Protein AF-A0A3A4KAS9-F1 (afdb_monomer)

Secondary structure (DSSP, 8-state):
-HHHHHHHHHHHHHHHHHHHHHHHHHSPPHHHHHHHH-EETT-EEEEEEEE--TTSPPEEEEEEEESPPPS-SSTTEEBTTB--EEPPPPS---HHHHHHSTT--EEEEEEE-TTS-EEEEEEESSPPPPEEEETTTEEEE-S-HHHHHHHHTTS-EEEEEEEE-TT--

Organism: NCBI:txid2340916

Sequence (169 aa):
MLCMIVFLVLGGLVTYGIHWFQSWRHQPTEARRLAEAASVVGFVRTAIIDVSDGDNPPHATAFFIGPAPKPDALAVVSVPTIKLSPLEPPPYMSELEKKKYDDSDFAVAYGKRPDGCGAGVAFISNPKQWEYSLRGQHMIEVISPEQIESVRRGASVFMELAIGNCGWQ

pLDDT: mean 74.85, std 14.15, range [44.12, 92.44]

Mean predicted aligned error: 11.35 Å

Radius of gyration: 20.66 Å; Cα contacts (8 Å, |Δi|>4): 309; chains: 1; bounding box: 35×33×76 Å

Structure (mmCIF, N/CA/C/O backbone):
data_AF-A0A3A4KAS9-F1
#
_entry.id   AF-A0A3A4KAS9-F1
#
loop_
_atom_site.group_PDB
_atom_site.id
_atom_site.type_symbol
_atom_site.label_atom_id
_atom_site.label_alt_id
_atom_site.label_comp_id
_atom_site.label_asym_id
_atom_site.label_entity_id
_atom_site.label_seq_id
_atom_site.pdbx_PDB_ins_code
_atom_site.Cartn_x
_atom_site.Cartn_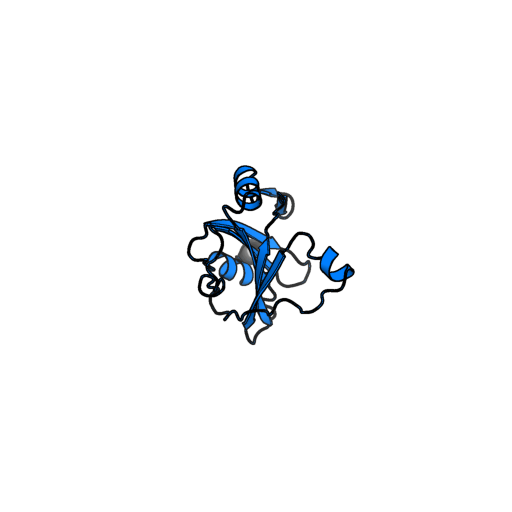y
_atom_site.Cartn_z
_atom_site.occupancy
_atom_site.B_iso_or_equiv
_atom_site.auth_seq_id
_atom_site.auth_comp_id
_atom_site.auth_asym_id
_atom_site.auth_atom_id
_atom_site.pdbx_PDB_model_num
ATOM 1 N N . MET A 1 1 ? 17.611 14.003 -54.561 1.00 61.50 1 MET A N 1
ATOM 2 C CA . MET A 1 1 ? 16.799 12.902 -53.986 1.00 61.50 1 MET A CA 1
ATOM 3 C C . MET A 1 1 ? 17.425 12.286 -52.739 1.00 61.50 1 MET A C 1
ATOM 5 O O . MET A 1 1 ? 16.720 12.186 -51.748 1.00 61.50 1 MET A O 1
ATOM 9 N N . LEU A 1 2 ? 18.722 11.946 -52.733 1.00 70.38 2 LEU A N 1
ATOM 10 C CA . LEU A 1 2 ? 19.375 11.295 -51.585 1.00 70.38 2 LEU A CA 1
ATOM 11 C C . LEU A 1 2 ? 19.272 12.091 -50.264 1.00 70.38 2 LEU A C 1
ATOM 13 O O . LEU A 1 2 ? 18.868 11.533 -49.252 1.00 70.38 2 LEU A O 1
ATOM 17 N N . CYS A 1 3 ? 19.537 13.406 -50.280 1.00 65.56 3 CYS A N 1
ATOM 18 C CA . CYS A 1 3 ? 19.430 14.242 -49.072 1.00 65.56 3 CYS A CA 1
ATOM 19 C C . CYS A 1 3 ? 18.020 14.252 -48.465 1.00 65.56 3 CYS A C 1
ATOM 21 O O . CYS A 1 3 ? 17.881 14.230 -47.250 1.00 65.56 3 CYS A O 1
ATOM 23 N N . MET A 1 4 ? 16.971 14.248 -49.292 1.00 72.44 4 MET A N 1
ATOM 24 C CA . MET A 1 4 ? 15.586 14.277 -48.810 1.00 72.44 4 MET A CA 1
ATOM 25 C C . MET A 1 4 ? 15.215 12.975 -48.086 1.00 72.44 4 MET A C 1
ATOM 27 O O . MET A 1 4 ? 14.534 13.006 -47.066 1.00 72.44 4 MET A O 1
ATOM 31 N N . ILE A 1 5 ? 15.726 11.841 -48.574 1.00 73.44 5 ILE A N 1
ATOM 32 C CA . ILE A 1 5 ? 15.555 10.531 -47.936 1.00 73.44 5 ILE A CA 1
ATOM 33 C C . ILE A 1 5 ? 16.298 10.497 -46.594 1.00 73.44 5 ILE A C 1
ATOM 35 O O . ILE A 1 5 ? 15.733 10.057 -45.599 1.00 73.44 5 ILE A O 1
ATOM 39 N N . VAL A 1 6 ? 17.523 11.030 -46.531 1.00 75.62 6 VAL A N 1
ATOM 40 C CA . VAL A 1 6 ? 18.303 11.106 -45.282 1.00 75.62 6 VAL A CA 1
ATOM 41 C C . VAL A 1 6 ? 17.596 11.962 -44.225 1.00 75.62 6 VAL A C 1
ATOM 43 O O . VAL A 1 6 ? 17.497 11.541 -43.075 1.00 75.62 6 VAL A O 1
ATOM 46 N N . PHE A 1 7 ? 17.037 13.118 -44.600 1.00 76.38 7 PHE A N 1
ATOM 47 C CA . PHE A 1 7 ? 16.283 13.963 -43.666 1.00 76.38 7 PHE A CA 1
ATOM 48 C C . PHE A 1 7 ? 15.002 13.294 -43.155 1.00 76.38 7 PHE A C 1
ATOM 50 O O . PHE A 1 7 ? 14.701 13.395 -41.967 1.00 76.38 7 PHE A O 1
ATOM 57 N N . LEU A 1 8 ? 14.275 12.574 -44.014 1.00 74.88 8 LEU A N 1
ATOM 58 C CA . LEU A 1 8 ? 13.080 11.829 -43.608 1.00 74.88 8 LEU A CA 1
ATOM 59 C C . LEU A 1 8 ? 13.419 10.677 -42.654 1.00 74.88 8 LEU A C 1
ATOM 61 O O . LEU A 1 8 ? 12.721 10.482 -41.662 1.00 74.88 8 LEU A O 1
ATOM 65 N N . VAL A 1 9 ? 14.510 9.952 -42.909 1.00 77.62 9 VAL A N 1
ATOM 66 C CA . VAL A 1 9 ? 14.961 8.852 -42.043 1.00 77.62 9 VAL A CA 1
ATOM 67 C C . VAL A 1 9 ? 15.434 9.375 -40.685 1.00 77.62 9 VAL A C 1
ATOM 69 O O . VAL A 1 9 ? 15.036 8.833 -39.655 1.00 77.62 9 VAL A O 1
ATOM 72 N N . LEU A 1 10 ? 16.227 10.451 -40.653 1.00 79.00 10 LEU A N 1
ATOM 73 C CA . LEU A 1 10 ? 16.694 11.055 -39.399 1.00 79.00 10 LEU A CA 1
ATOM 74 C C . LEU A 1 10 ? 15.540 11.660 -38.588 1.00 79.00 10 LEU A C 1
ATOM 76 O O . LEU A 1 10 ? 15.454 11.427 -37.384 1.00 79.00 10 LEU A O 1
ATOM 80 N N . GLY A 1 11 ? 14.617 12.378 -39.235 1.00 75.06 11 GLY A N 1
ATOM 81 C CA . GLY A 1 11 ? 13.421 12.911 -38.577 1.00 75.06 11 GLY A CA 1
ATOM 82 C C . GLY A 1 11 ? 12.505 11.808 -38.036 1.00 75.06 11 GLY A C 1
ATOM 83 O O . GLY A 1 11 ? 12.006 11.910 -36.912 1.00 75.06 11 GLY A O 1
ATOM 84 N N . GLY A 1 12 ? 12.339 10.718 -38.792 1.00 70.88 12 GLY A N 1
ATOM 85 C CA . GLY A 1 12 ? 11.598 9.529 -38.366 1.00 70.88 12 GLY A CA 1
ATOM 86 C C . GLY A 1 12 ? 12.230 8.827 -37.161 1.00 70.88 12 GLY A C 1
ATOM 87 O O . GLY A 1 12 ? 11.527 8.475 -36.221 1.00 70.88 12 GLY A O 1
ATOM 88 N N . LEU A 1 13 ? 13.559 8.683 -37.133 1.00 80.06 13 LEU A N 1
ATOM 89 C CA . LEU A 1 13 ? 14.282 8.091 -36.000 1.00 80.06 13 LEU A CA 1
ATOM 90 C C . LEU A 1 13 ? 14.178 8.938 -34.728 1.00 80.06 13 LEU A C 1
ATOM 92 O O . LEU A 1 13 ? 13.980 8.389 -33.647 1.00 80.06 13 LEU A O 1
ATOM 96 N N . VAL A 1 14 ? 14.277 10.265 -34.843 1.00 81.12 14 VAL A N 1
ATOM 97 C CA . VAL A 1 14 ? 14.158 11.175 -33.691 1.00 81.12 14 VAL A CA 1
ATOM 98 C C . VAL A 1 14 ? 12.742 11.150 -33.120 1.00 81.12 14 VAL A C 1
ATOM 100 O O . VAL A 1 14 ? 12.569 11.008 -31.912 1.00 81.12 14 VAL A O 1
ATOM 103 N N . THR A 1 15 ? 11.720 11.239 -33.973 1.00 75.06 15 THR A N 1
ATOM 104 C CA . THR A 1 15 ? 10.315 11.187 -33.534 1.00 75.06 15 THR A CA 1
ATOM 105 C C . THR A 1 15 ? 9.950 9.826 -32.949 1.00 75.06 15 THR A C 1
ATOM 107 O O . THR A 1 15 ? 9.343 9.773 -31.880 1.00 75.06 15 THR A O 1
ATOM 110 N N . TYR A 1 16 ? 10.390 8.730 -33.573 1.00 77.50 16 TYR A N 1
ATOM 111 C CA . TYR A 1 16 ? 10.247 7.385 -33.016 1.00 77.50 16 TYR A CA 1
ATOM 112 C C . TYR A 1 16 ? 10.953 7.258 -31.661 1.00 77.50 16 TYR A C 1
ATOM 114 O O . TYR A 1 16 ? 10.356 6.756 -30.713 1.00 77.50 16 TYR A O 1
ATOM 122 N N . GLY A 1 17 ? 12.180 7.771 -31.530 1.00 67.44 17 GLY A N 1
ATOM 123 C CA . GLY A 1 17 ? 12.925 7.779 -30.271 1.00 67.44 17 GLY A CA 1
ATOM 124 C C . GLY A 1 17 ? 12.214 8.560 -29.163 1.00 67.44 17 GLY A C 1
ATOM 125 O O . GLY A 1 17 ? 12.102 8.060 -28.047 1.00 67.44 17 GLY A O 1
ATOM 126 N N . ILE A 1 18 ? 11.670 9.743 -29.469 1.00 72.88 18 ILE A N 1
ATOM 127 C CA . ILE A 1 18 ? 10.898 10.557 -28.516 1.00 72.88 18 ILE A CA 1
ATOM 128 C C . ILE A 1 18 ? 9.622 9.826 -28.090 1.00 72.88 18 ILE A C 1
ATOM 130 O O . ILE A 1 18 ? 9.355 9.727 -26.893 1.00 72.88 18 ILE A O 1
ATOM 134 N N . HIS A 1 19 ? 8.855 9.282 -29.037 1.00 67.00 19 HIS A N 1
ATOM 135 C CA . HIS A 1 19 ? 7.630 8.544 -28.727 1.00 67.00 19 HIS A CA 1
ATOM 136 C C . HIS A 1 19 ? 7.906 7.271 -27.933 1.00 67.00 19 HIS A C 1
ATOM 138 O O . HIS A 1 19 ? 7.210 6.997 -26.958 1.00 67.00 19 HIS A O 1
ATOM 144 N N . TRP A 1 20 ? 8.939 6.517 -28.304 1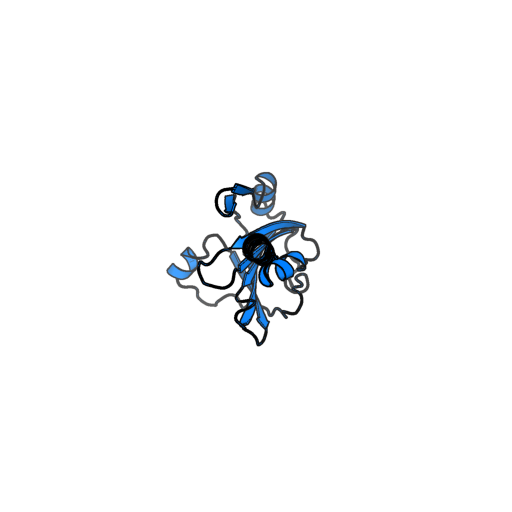.00 67.38 20 TRP A N 1
ATOM 145 C CA . TRP A 1 20 ? 9.349 5.319 -27.584 1.00 67.38 20 TRP A CA 1
ATOM 146 C C . TRP A 1 20 ? 9.782 5.662 -26.157 1.00 67.38 20 TRP A C 1
ATOM 148 O O . TRP A 1 20 ? 9.285 5.055 -25.209 1.00 67.38 20 TRP A O 1
ATOM 158 N N . PHE A 1 21 ? 10.608 6.696 -25.989 1.00 63.47 21 PHE A N 1
ATOM 159 C CA . PHE A 1 21 ? 11.082 7.154 -24.686 1.00 63.47 21 PHE A CA 1
ATOM 160 C C . PHE A 1 21 ? 9.954 7.697 -23.799 1.00 63.47 21 PHE A C 1
ATOM 162 O O . PHE A 1 21 ? 9.920 7.410 -22.602 1.00 63.47 21 PHE A O 1
ATOM 169 N N . GLN A 1 22 ? 8.996 8.432 -24.370 1.00 57.50 22 GLN A N 1
ATOM 170 C CA . GLN A 1 22 ? 7.786 8.842 -23.655 1.00 57.50 22 GLN A CA 1
ATOM 171 C C . GLN A 1 22 ? 6.930 7.630 -23.276 1.00 57.50 22 GLN A C 1
ATOM 173 O O . GLN A 1 22 ? 6.527 7.521 -22.123 1.00 57.50 22 GLN A O 1
ATOM 178 N N . SER A 1 23 ? 6.707 6.680 -24.190 1.00 54.97 23 SER A N 1
ATOM 179 C CA . SER A 1 23 ? 5.935 5.467 -23.888 1.00 54.97 23 SER A CA 1
ATOM 180 C C . SER A 1 23 ? 6.577 4.649 -22.766 1.00 54.97 23 SER A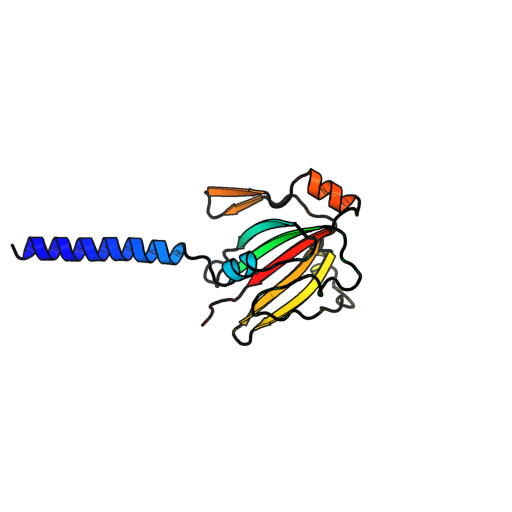 C 1
ATOM 182 O O . SER A 1 23 ? 5.875 4.204 -21.866 1.00 54.97 23 SER A O 1
ATOM 184 N N . TRP A 1 24 ? 7.909 4.533 -22.763 1.00 56.69 24 TRP A N 1
ATOM 185 C CA . TRP A 1 24 ? 8.676 3.838 -21.734 1.00 56.69 24 TRP A CA 1
ATOM 186 C C . TRP A 1 24 ? 8.566 4.542 -20.377 1.00 56.69 24 TRP A C 1
ATOM 188 O O . TRP A 1 24 ? 8.329 3.890 -19.366 1.00 56.69 24 TRP A O 1
ATOM 198 N N . ARG A 1 25 ? 8.619 5.882 -20.359 1.00 54.78 25 ARG A N 1
ATOM 199 C CA . ARG A 1 25 ? 8.382 6.693 -19.151 1.00 54.78 25 ARG A CA 1
ATOM 200 C C . ARG A 1 25 ? 6.953 6.611 -18.610 1.00 54.78 25 ARG A C 1
ATOM 202 O O . ARG A 1 25 ? 6.754 6.898 -17.434 1.00 54.78 25 ARG A O 1
ATOM 209 N N . HIS A 1 26 ? 5.976 6.275 -19.450 1.00 52.47 26 HIS A N 1
ATOM 210 C CA . HIS A 1 26 ? 4.563 6.180 -19.076 1.00 52.47 26 HIS A CA 1
ATOM 211 C C . HIS A 1 26 ? 4.090 4.748 -18.800 1.00 52.47 26 HIS A C 1
ATOM 213 O O . HIS A 1 26 ? 2.934 4.567 -18.417 1.00 52.47 26 HIS A O 1
ATOM 219 N N . GLN A 1 27 ? 4.939 3.727 -18.966 1.00 54.91 27 GLN A N 1
ATOM 220 C CA . GLN A 1 27 ? 4.569 2.386 -18.523 1.00 54.91 27 GLN A CA 1
ATOM 221 C C . GLN A 1 27 ? 4.498 2.362 -16.993 1.00 54.91 27 GLN A C 1
ATOM 223 O O . GLN A 1 27 ? 5.452 2.795 -16.342 1.00 54.91 27 GLN A O 1
ATOM 228 N N . PRO A 1 28 ? 3.408 1.835 -16.399 1.00 62.31 28 PRO A N 1
ATOM 229 C CA . PRO A 1 28 ? 3.351 1.656 -14.962 1.00 62.31 28 PRO A CA 1
ATOM 230 C C . PRO A 1 28 ? 4.507 0.750 -14.556 1.00 62.31 28 PRO A C 1
ATOM 232 O O . PRO A 1 28 ? 4.760 -0.305 -15.158 1.00 62.31 28 PRO A O 1
ATOM 235 N N . THR A 1 29 ? 5.227 1.222 -13.554 1.00 79.69 29 THR A N 1
ATOM 236 C CA . THR A 1 29 ? 6.390 0.570 -12.967 1.00 79.69 29 THR A CA 1
ATOM 237 C C . THR A 1 29 ? 5.957 -0.783 -12.407 1.00 79.69 29 THR A C 1
ATOM 239 O O . THR A 1 29 ? 4.771 -1.003 -12.149 1.00 79.69 29 THR A O 1
ATOM 242 N N . GLU A 1 30 ? 6.875 -1.735 -12.237 1.00 85.81 30 GLU A N 1
ATOM 243 C CA . GLU A 1 30 ? 6.492 -3.032 -11.659 1.00 85.81 30 GLU A CA 1
ATOM 244 C C . GLU A 1 30 ? 5.835 -2.844 -10.281 1.00 85.81 30 GLU A C 1
ATOM 246 O O . GLU A 1 30 ? 4.790 -3.437 -10.019 1.00 85.81 30 GLU A O 1
ATOM 251 N N . ALA A 1 31 ? 6.371 -1.933 -9.460 1.00 87.19 31 ALA A N 1
ATOM 252 C CA . ALA A 1 31 ? 5.783 -1.564 -8.176 1.00 87.19 31 ALA A CA 1
ATOM 253 C C . ALA A 1 31 ? 4.332 -1.074 -8.325 1.00 87.19 31 ALA A C 1
ATOM 255 O O . ALA A 1 31 ? 3.446 -1.557 -7.618 1.00 87.19 31 ALA A O 1
ATOM 256 N N . ARG A 1 32 ? 4.060 -0.187 -9.294 1.00 88.56 32 ARG A N 1
ATOM 257 C CA . ARG A 1 32 ? 2.708 0.314 -9.584 1.00 88.56 32 ARG A CA 1
ATOM 258 C C . ARG A 1 32 ? 1.754 -0.799 -9.993 1.00 88.56 32 ARG A C 1
ATOM 260 O O . ARG A 1 32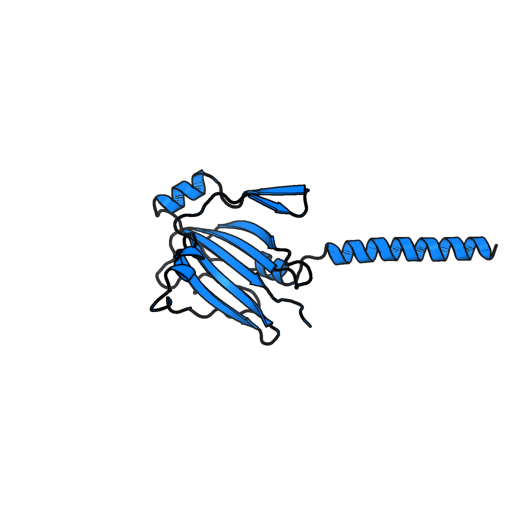 ? 0.653 -0.877 -9.457 1.00 88.56 32 ARG A O 1
ATOM 267 N N . ARG A 1 33 ? 2.176 -1.690 -10.895 1.00 88.88 33 ARG A N 1
ATOM 268 C CA . ARG A 1 33 ? 1.348 -2.828 -11.337 1.00 88.88 33 ARG A CA 1
ATOM 269 C C . ARG A 1 33 ? 1.014 -3.765 -10.181 1.00 88.88 33 ARG A C 1
ATOM 271 O O . ARG A 1 33 ? -0.117 -4.235 -10.080 1.00 88.88 33 ARG A O 1
ATOM 278 N N . LEU A 1 34 ? 1.980 -4.030 -9.303 1.00 91.06 34 LEU A N 1
ATOM 279 C CA . LEU A 1 34 ? 1.751 -4.842 -8.110 1.00 91.06 34 LEU A CA 1
ATOM 280 C C . LEU A 1 34 ? 0.781 -4.152 -7.145 1.00 91.06 34 LEU A C 1
ATOM 282 O O . LEU A 1 34 ? -0.104 -4.818 -6.616 1.00 91.06 34 LEU A O 1
ATOM 286 N N . ALA A 1 35 ? 0.887 -2.833 -6.967 1.00 91.00 35 ALA A N 1
ATOM 287 C CA . ALA A 1 35 ? -0.013 -2.059 -6.112 1.00 91.00 35 ALA A CA 1
ATOM 288 C C . ALA A 1 35 ? -1.444 -2.018 -6.682 1.00 91.00 35 ALA A C 1
ATOM 290 O O . ALA A 1 35 ? -2.423 -2.149 -5.946 1.00 91.00 35 ALA A O 1
ATOM 291 N N . GLU A 1 36 ? -1.577 -1.913 -8.007 1.00 91.50 36 GLU A N 1
ATOM 292 C CA . GLU A 1 36 ? -2.855 -1.982 -8.725 1.00 91.50 36 GLU A CA 1
ATOM 293 C C . GLU A 1 36 ? -3.520 -3.355 -8.626 1.00 91.50 36 GLU A C 1
ATOM 295 O O . GLU A 1 36 ? -4.749 -3.438 -8.530 1.00 91.50 36 GLU A O 1
ATOM 300 N N . ALA A 1 37 ? -2.727 -4.421 -8.610 1.00 92.44 37 ALA A N 1
ATOM 301 C CA . ALA A 1 37 ? -3.210 -5.791 -8.508 1.00 92.44 37 ALA A CA 1
ATOM 302 C C . ALA A 1 37 ? -3.378 -6.282 -7.057 1.00 92.44 37 ALA A C 1
ATOM 304 O O . ALA A 1 37 ? -4.033 -7.299 -6.834 1.00 92.44 37 ALA A O 1
ATOM 305 N N . ALA A 1 38 ? -2.819 -5.580 -6.069 1.00 92.19 38 ALA A N 1
ATOM 306 C CA . ALA A 1 38 ? -2.920 -5.964 -4.668 1.00 92.19 38 ALA A CA 1
ATOM 307 C C . ALA A 1 38 ? -4.329 -5.745 -4.109 1.00 92.19 38 ALA A C 1
ATOM 309 O O . ALA A 1 38 ? -4.933 -4.693 -4.299 1.00 92.19 38 ALA A O 1
ATOM 310 N N . SER A 1 39 ? -4.865 -6.709 -3.373 1.00 90.56 39 SER A N 1
ATOM 311 C CA . SER A 1 39 ? -6.235 -6.655 -2.856 1.00 90.56 39 SER A CA 1
ATOM 312 C C . SER A 1 39 ? -6.266 -6.879 -1.359 1.00 90.56 39 SER A C 1
ATOM 314 O O . SER A 1 39 ? -5.496 -7.688 -0.843 1.00 90.56 39 SER A O 1
ATOM 316 N N . VAL A 1 40 ? -7.204 -6.217 -0.683 1.00 87.88 40 VAL A N 1
ATOM 317 C CA . VAL A 1 40 ? -7.412 -6.378 0.755 1.00 87.88 40 VAL A CA 1
ATOM 318 C C . VAL A 1 40 ? -8.882 -6.704 1.000 1.00 87.88 40 VAL A C 1
ATOM 320 O O . VAL A 1 40 ? -9.767 -5.909 0.683 1.00 87.88 40 VAL A O 1
ATOM 323 N N . VAL A 1 41 ? -9.165 -7.906 1.499 1.00 86.81 41 VAL A N 1
ATOM 324 C CA . VAL A 1 41 ? -10.536 -8.408 1.661 1.00 86.81 41 VAL A CA 1
ATOM 325 C C . VAL A 1 41 ? -11.302 -7.541 2.658 1.00 86.81 41 VAL A C 1
ATOM 327 O O . VAL A 1 41 ? -10.892 -7.383 3.803 1.00 86.81 41 VAL A O 1
ATOM 330 N N . GLY A 1 42 ? -12.446 -7.008 2.223 1.00 84.19 42 GLY A N 1
ATOM 331 C CA . GLY A 1 42 ? -13.300 -6.138 3.037 1.00 84.19 42 GLY A CA 1
ATOM 332 C C . GLY A 1 42 ? -12.887 -4.665 3.038 1.00 84.19 42 GLY A C 1
ATOM 333 O O . GLY A 1 42 ? -13.565 -3.861 3.669 1.00 84.19 42 GLY A O 1
ATOM 334 N N . PHE A 1 43 ? -11.823 -4.299 2.322 1.00 89.19 43 PHE A N 1
ATOM 335 C CA . PHE A 1 43 ? -11.349 -2.926 2.218 1.00 89.19 43 PHE A CA 1
ATOM 336 C C . PHE A 1 43 ? -11.597 -2.367 0.817 1.00 89.19 43 PHE A C 1
ATOM 338 O O . PHE A 1 43 ? -11.575 -3.083 -0.186 1.00 89.19 43 PHE A O 1
ATOM 345 N N . VAL A 1 44 ? -11.785 -1.056 0.751 1.00 90.50 44 VAL A N 1
ATOM 346 C CA . VAL A 1 44 ? -11.876 -0.280 -0.482 1.00 90.50 44 VAL A CA 1
ATOM 347 C C . VAL A 1 44 ? -10.555 0.442 -0.686 1.00 90.50 44 VAL A C 1
ATOM 349 O O . VAL A 1 44 ? -10.065 1.115 0.219 1.00 90.50 44 VAL A O 1
ATOM 352 N N . ARG A 1 45 ? -9.972 0.316 -1.879 1.00 91.50 45 ARG A N 1
ATOM 353 C CA . ARG A 1 45 ? -8.788 1.091 -2.251 1.00 91.50 45 ARG A CA 1
ATOM 354 C C . ARG A 1 45 ? -9.187 2.545 -2.488 1.00 91.50 45 ARG A C 1
ATOM 356 O O . ARG A 1 45 ? -10.073 2.797 -3.300 1.00 91.50 45 ARG A O 1
ATOM 363 N N . THR A 1 46 ? -8.535 3.479 -1.810 1.00 89.06 46 THR A N 1
ATOM 364 C CA . THR A 1 46 ? -8.825 4.913 -1.935 1.00 89.06 46 THR A CA 1
ATOM 365 C C . THR A 1 46 ? -7.919 5.589 -2.956 1.00 89.06 46 THR A C 1
ATOM 367 O O . THR A 1 46 ? -8.390 6.397 -3.749 1.00 89.06 46 THR A O 1
ATOM 370 N N . ALA A 1 47 ? -6.638 5.216 -2.997 1.00 88.50 47 ALA A N 1
ATOM 371 C CA . ALA A 1 47 ? -5.669 5.795 -3.919 1.00 88.50 47 ALA A CA 1
ATOM 372 C C . ALA A 1 47 ? -4.506 4.839 -4.213 1.00 88.50 47 ALA A C 1
ATOM 374 O O . ALA A 1 47 ? -4.243 3.895 -3.465 1.00 88.50 47 ALA A O 1
ATOM 375 N N . ILE A 1 48 ? -3.788 5.117 -5.303 1.00 87.50 48 ILE A N 1
ATOM 376 C CA . ILE A 1 48 ? -2.452 4.571 -5.558 1.00 87.50 48 ILE A CA 1
ATOM 377 C C . ILE A 1 48 ? -1.567 5.715 -6.015 1.00 87.50 48 ILE A C 1
ATOM 379 O O . ILE A 1 48 ? -1.926 6.451 -6.941 1.00 87.50 48 ILE A O 1
ATOM 383 N N . ILE A 1 49 ? -0.405 5.838 -5.393 1.00 85.62 49 ILE A N 1
ATOM 384 C CA . ILE A 1 49 ? 0.526 6.934 -5.616 1.00 85.62 49 ILE A CA 1
ATOM 385 C C . ILE A 1 49 ? 1.872 6.355 -5.996 1.00 85.62 49 ILE A C 1
ATOM 387 O O . ILE A 1 49 ? 2.394 5.477 -5.315 1.00 85.62 49 ILE A O 1
ATOM 391 N N . ASP A 1 50 ? 2.426 6.869 -7.085 1.00 81.00 50 ASP A N 1
ATOM 392 C CA . ASP A 1 50 ? 3.800 6.599 -7.473 1.00 81.00 50 ASP A CA 1
ATOM 393 C C . ASP A 1 50 ? 4.727 7.549 -6.716 1.00 81.00 50 ASP A C 1
ATOM 395 O O . ASP A 1 50 ? 4.594 8.774 -6.800 1.00 81.00 50 ASP A O 1
ATOM 399 N N . VAL A 1 51 ? 5.668 6.981 -5.971 1.00 75.81 51 VAL A N 1
ATOM 400 C CA . VAL A 1 51 ? 6.671 7.713 -5.201 1.00 75.81 51 VAL A CA 1
ATOM 401 C C . VAL A 1 51 ? 7.982 7.673 -5.982 1.00 75.81 51 VAL A C 1
ATOM 403 O O . VAL A 1 51 ? 8.553 6.616 -6.256 1.00 75.81 51 VAL A O 1
ATOM 406 N N . SER A 1 52 ? 8.423 8.854 -6.418 1.00 67.38 52 SER A N 1
ATOM 407 C CA . SER A 1 52 ? 9.635 9.023 -7.219 1.00 67.38 52 SER A CA 1
ATOM 408 C C . SER A 1 52 ? 10.831 9.254 -6.296 1.00 67.38 52 SER A C 1
ATOM 410 O O . SER A 1 52 ? 11.024 10.372 -5.830 1.00 67.38 52 SER A O 1
ATOM 412 N N . ASP A 1 53 ? 11.687 8.249 -6.130 1.00 64.56 53 ASP A N 1
ATOM 413 C CA . ASP A 1 53 ? 12.896 8.332 -5.291 1.00 64.56 53 ASP A CA 1
ATOM 414 C C . ASP A 1 53 ? 14.134 8.813 -6.072 1.00 64.56 53 ASP A C 1
ATOM 416 O O . ASP A 1 53 ? 15.251 8.319 -5.904 1.00 64.56 53 ASP A O 1
ATOM 420 N N . GLY A 1 54 ? 13.931 9.800 -6.951 1.00 67.25 54 GLY A N 1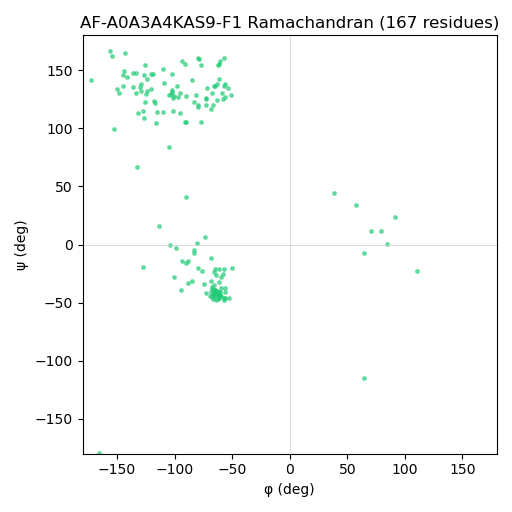
ATOM 421 C CA . GLY A 1 54 ? 14.973 10.328 -7.834 1.00 67.25 54 GLY A CA 1
ATOM 422 C C . GLY A 1 54 ? 15.471 9.280 -8.832 1.00 67.25 54 GLY A C 1
ATOM 423 O O . GLY A 1 54 ? 14.705 8.851 -9.694 1.00 67.25 54 GLY A O 1
ATOM 424 N N . ASP A 1 55 ? 16.747 8.904 -8.707 1.00 63.75 55 ASP A N 1
ATOM 425 C CA . ASP A 1 55 ? 17.423 7.912 -9.558 1.00 63.75 55 ASP A CA 1
ATOM 426 C C . ASP A 1 55 ? 17.175 6.458 -9.116 1.00 63.75 55 ASP A C 1
ATOM 428 O O . ASP A 1 55 ? 17.569 5.523 -9.813 1.00 63.75 55 ASP A O 1
ATOM 432 N N . ASN A 1 56 ? 16.525 6.243 -7.967 1.00 63.59 56 ASN A N 1
ATOM 433 C CA . ASN A 1 56 ? 16.144 4.905 -7.525 1.00 63.59 56 ASN A CA 1
ATOM 434 C C . ASN A 1 56 ? 14.900 4.409 -8.286 1.00 63.59 56 ASN A C 1
ATOM 436 O O . ASN A 1 56 ? 14.081 5.222 -8.734 1.00 63.59 56 ASN A O 1
ATOM 440 N N . PRO A 1 57 ? 14.703 3.084 -8.413 1.00 67.06 57 PRO A N 1
ATOM 441 C CA . PRO A 1 57 ? 13.499 2.514 -8.969 1.00 67.06 57 PRO A CA 1
ATOM 442 C C . PRO A 1 57 ? 12.271 3.052 -8.250 1.00 67.06 57 PRO A C 1
ATOM 444 O O . PRO A 1 57 ? 12.245 3.118 -7.022 1.00 67.06 57 PRO A O 1
ATOM 447 N N . PRO A 1 58 ? 11.252 3.438 -9.015 1.00 72.25 58 PRO A N 1
ATOM 448 C CA . PRO A 1 58 ? 10.061 4.057 -8.473 1.00 72.25 58 PRO A CA 1
ATOM 449 C C . PRO A 1 58 ? 9.318 3.101 -7.540 1.00 72.25 58 PRO A C 1
ATOM 451 O O . PRO A 1 58 ? 9.137 1.914 -7.828 1.00 72.25 58 PRO A O 1
ATOM 454 N N . HIS A 1 59 ? 8.860 3.664 -6.433 1.00 83.94 59 HIS A N 1
ATOM 455 C CA . HIS A 1 59 ? 8.026 3.005 -5.446 1.00 83.94 59 HIS A CA 1
ATOM 456 C C . HIS A 1 59 ? 6.555 3.293 -5.756 1.00 83.94 59 HIS A C 1
ATOM 458 O O . HIS A 1 59 ? 6.228 4.270 -6.432 1.00 83.94 59 HIS A O 1
ATOM 464 N N . ALA A 1 60 ? 5.654 2.449 -5.269 1.00 88.06 60 ALA A N 1
ATOM 465 C CA . ALA A 1 60 ? 4.223 2.694 -5.353 1.00 88.06 60 ALA A CA 1
ATOM 466 C C . ALA A 1 60 ? 3.554 2.363 -4.024 1.00 88.06 60 ALA A C 1
ATOM 468 O O . ALA A 1 60 ? 3.802 1.306 -3.445 1.00 88.06 60 ALA A O 1
ATOM 469 N N . THR A 1 61 ? 2.668 3.244 -3.580 1.00 89.81 61 THR A N 1
ATOM 470 C CA . THR A 1 61 ? 1.895 3.063 -2.356 1.00 89.81 61 THR A CA 1
ATOM 471 C C . THR A 1 61 ? 0.415 3.007 -2.694 1.00 89.81 61 THR A C 1
ATOM 473 O O . THR A 1 61 ? -0.120 3.929 -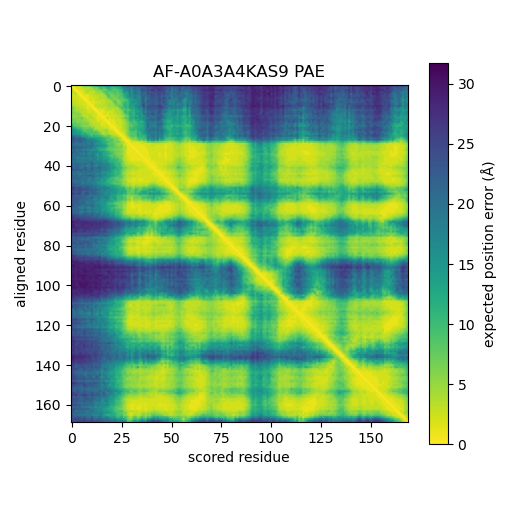3.309 1.00 89.81 61 THR A O 1
ATOM 476 N N . ALA A 1 62 ? -0.253 1.923 -2.305 1.00 91.06 62 ALA A N 1
ATOM 477 C CA . ALA A 1 62 ? -1.700 1.785 -2.381 1.00 91.06 62 ALA A CA 1
ATOM 478 C C . ALA A 1 62 ? -2.320 1.983 -0.997 1.00 91.06 62 ALA A C 1
ATOM 480 O O . ALA A 1 62 ? -1.882 1.392 -0.011 1.00 91.06 62 ALA A O 1
ATOM 481 N N . PHE A 1 63 ? -3.370 2.789 -0.948 1.00 91.00 63 PHE A N 1
ATOM 482 C CA . PHE A 1 63 ? -4.084 3.122 0.274 1.00 91.00 63 PHE A CA 1
ATOM 483 C C . PHE A 1 63 ? -5.455 2.470 0.280 1.00 91.00 63 PHE A C 1
ATOM 485 O O . PHE A 1 63 ? -6.143 2.430 -0.744 1.00 91.00 63 PHE A O 1
ATOM 492 N N . PHE A 1 64 ? -5.851 1.951 1.435 1.00 90.94 64 PHE A N 1
ATOM 493 C CA . PHE A 1 64 ? -7.098 1.228 1.609 1.00 90.94 64 PHE A CA 1
ATOM 494 C C . PHE A 1 64 ? -7.800 1.667 2.890 1.00 90.94 64 PHE A C 1
ATOM 496 O O . PHE A 1 64 ? -7.160 1.955 3.898 1.00 90.94 64 PHE A O 1
ATOM 503 N N . ILE A 1 65 ? -9.128 1.653 2.871 1.00 89.81 65 ILE A N 1
ATOM 504 C CA . ILE A 1 65 ? -9.960 1.858 4.054 1.00 89.81 65 ILE A CA 1
ATOM 505 C C . ILE A 1 65 ? -10.986 0.739 4.172 1.00 89.81 65 ILE A C 1
ATOM 507 O O . ILE A 1 65 ? -11.579 0.312 3.181 1.00 89.81 65 ILE A O 1
ATOM 511 N N . GLY A 1 66 ? -11.198 0.246 5.382 1.00 87.56 66 GLY A N 1
ATOM 512 C CA . GLY A 1 66 ? -12.118 -0.857 5.630 1.00 87.56 66 GLY A CA 1
ATOM 513 C C . GLY A 1 66 ? -12.450 -1.008 7.108 1.00 87.56 66 GLY A C 1
ATOM 514 O O . GLY A 1 66 ? -11.979 -0.216 7.926 1.00 87.56 66 GLY A O 1
ATOM 515 N N . PRO A 1 67 ? -13.273 -2.001 7.475 1.00 81.56 67 PRO A N 1
ATOM 516 C CA . PRO A 1 67 ? -13.528 -2.317 8.872 1.00 81.56 67 PRO A CA 1
ATOM 517 C C . PRO A 1 67 ? -12.227 -2.754 9.555 1.00 81.56 67 PRO A C 1
ATOM 519 O O . PRO A 1 67 ? -11.326 -3.282 8.901 1.00 81.56 67 PRO A O 1
ATOM 522 N N . ALA A 1 68 ? -12.143 -2.572 10.876 1.00 68.69 68 ALA A N 1
ATOM 523 C CA . ALA A 1 68 ? -11.015 -3.075 11.654 1.00 68.69 68 ALA A CA 1
ATOM 524 C C . ALA A 1 68 ? -10.775 -4.567 11.340 1.00 68.69 68 ALA A C 1
ATOM 526 O O . ALA A 1 68 ? -11.731 -5.356 11.365 1.00 68.69 68 ALA A O 1
ATOM 527 N N . PRO A 1 69 ? -9.538 -4.966 10.996 1.00 61.44 69 PRO A N 1
ATOM 528 C CA . PRO A 1 69 ? -9.256 -6.335 10.623 1.00 61.44 69 PRO A CA 1
ATOM 529 C C . PRO A 1 69 ? -9.568 -7.255 11.802 1.00 61.44 69 PRO A C 1
ATOM 531 O O . PRO A 1 69 ? -9.321 -6.939 12.967 1.00 61.44 69 PRO A O 1
ATOM 534 N N . LYS A 1 70 ? -10.109 -8.431 11.483 1.00 59.12 70 LYS A N 1
ATOM 535 C CA . LYS A 1 70 ? -10.151 -9.562 12.416 1.00 59.12 70 LYS A CA 1
ATOM 536 C C . LYS A 1 70 ? -8.709 -9.888 12.863 1.00 59.12 70 LYS A C 1
ATOM 538 O O . LYS A 1 70 ? -7.781 -9.502 12.160 1.00 59.12 70 LYS A O 1
ATOM 543 N N . PRO A 1 71 ? -8.497 -10.601 13.987 1.00 53.84 71 PRO A N 1
ATOM 544 C CA . PRO A 1 71 ? -7.176 -10.791 14.609 1.00 53.84 71 PRO A CA 1
ATOM 545 C C . PRO A 1 71 ? -6.039 -11.260 13.682 1.00 53.84 71 PRO A C 1
ATOM 547 O O . PRO A 1 71 ? -4.879 -11.045 14.008 1.00 53.84 71 PRO A O 1
ATOM 550 N N . ASP A 1 72 ? -6.354 -11.852 12.528 1.00 61.00 72 ASP A N 1
ATOM 551 C CA . ASP A 1 72 ? -5.398 -12.106 11.452 1.00 61.00 72 ASP A CA 1
ATOM 552 C C . ASP A 1 72 ? -5.595 -11.110 10.294 1.00 61.00 72 ASP A C 1
ATOM 554 O O . ASP A 1 72 ? -6.289 -11.375 9.308 1.00 61.00 72 ASP A O 1
ATOM 558 N N . ALA A 1 73 ? -4.992 -9.929 10.431 1.00 60.66 73 ALA A N 1
ATOM 559 C CA . ALA A 1 73 ? -5.023 -8.885 9.410 1.00 60.66 73 ALA A CA 1
ATOM 560 C C . ALA A 1 73 ? -4.230 -9.248 8.139 1.00 60.66 73 ALA A C 1
ATOM 562 O O . ALA A 1 73 ? -4.348 -8.563 7.127 1.00 60.66 73 ALA A O 1
ATOM 563 N N . LEU A 1 74 ? -3.426 -10.312 8.166 1.00 66.25 74 LEU A N 1
ATOM 564 C CA . LEU A 1 74 ? -2.585 -10.724 7.041 1.00 66.25 74 LEU A CA 1
ATOM 565 C C . LEU A 1 74 ? -3.316 -11.655 6.096 1.00 66.25 74 LEU A C 1
ATOM 567 O O . LEU A 1 74 ? -3.119 -11.567 4.887 1.00 66.25 74 LEU A O 1
ATOM 571 N N . ALA A 1 75 ? -4.215 -12.481 6.629 1.00 62.91 75 ALA A N 1
ATOM 572 C CA . ALA A 1 75 ? -5.080 -13.336 5.826 1.00 62.91 75 ALA A CA 1
ATOM 573 C C . ALA A 1 75 ? -5.938 -12.552 4.818 1.00 62.91 75 ALA A C 1
ATOM 575 O O . ALA A 1 75 ? -6.419 -13.126 3.840 1.00 62.91 75 ALA A O 1
ATOM 576 N N . VAL A 1 76 ? -6.143 -11.249 5.042 1.00 75.31 76 VAL A N 1
ATOM 577 C CA . VAL A 1 76 ? -6.941 -10.402 4.151 1.00 75.31 76 VAL A CA 1
ATOM 578 C C . VAL A 1 76 ? -6.119 -9.670 3.094 1.00 75.31 76 VAL A C 1
ATOM 580 O O . VAL A 1 76 ? -6.728 -9.196 2.140 1.00 75.31 76 VAL A O 1
ATOM 583 N N . VAL A 1 77 ? -4.786 -9.588 3.203 1.00 84.62 77 VAL A N 1
ATOM 584 C CA . VAL A 1 77 ? -3.935 -8.843 2.256 1.00 84.62 77 VAL A CA 1
ATOM 585 C C . VAL A 1 77 ? -3.276 -9.788 1.256 1.00 84.62 77 VAL A C 1
ATOM 587 O O . VAL A 1 77 ? -2.587 -10.734 1.626 1.00 84.62 77 VAL A O 1
ATOM 590 N N . SER A 1 78 ? -3.426 -9.491 -0.032 1.00 89.19 78 SER A N 1
ATOM 591 C CA . SER A 1 78 ? -2.788 -10.233 -1.118 1.00 89.19 78 SER A CA 1
ATOM 592 C C . SER A 1 78 ? -1.999 -9.288 -2.013 1.00 89.19 78 SER A C 1
ATOM 594 O O . SER A 1 78 ? -2.564 -8.359 -2.591 1.00 89.19 78 SER A O 1
ATOM 596 N N . VAL A 1 79 ? -0.701 -9.559 -2.162 1.00 89.56 79 VAL A N 1
ATOM 597 C CA . VAL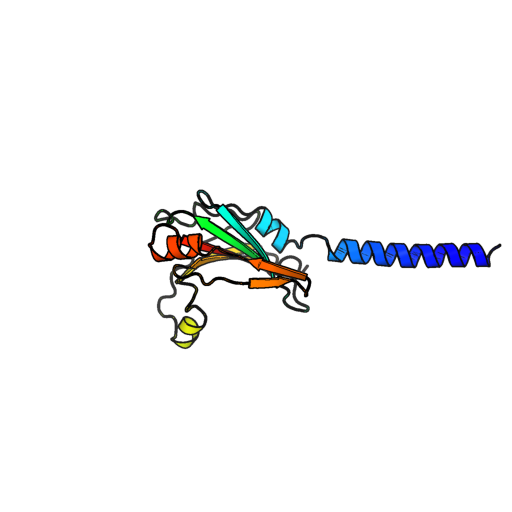 A 1 79 ? 0.192 -8.885 -3.111 1.00 89.56 79 VAL A CA 1
ATOM 598 C C . VAL A 1 79 ? 0.697 -9.938 -4.098 1.00 89.56 79 VAL A C 1
ATOM 600 O O . VAL A 1 79 ? 1.302 -10.925 -3.671 1.00 89.56 79 VAL A O 1
ATOM 603 N N . PRO A 1 80 ? 0.469 -9.789 -5.415 1.00 89.25 80 PRO A N 1
ATOM 604 C CA . PRO A 1 80 ? 0.929 -10.780 -6.380 1.00 89.25 80 PRO A CA 1
ATOM 605 C C . PRO A 1 80 ? 2.437 -11.010 -6.272 1.00 89.25 80 PRO A C 1
ATOM 607 O O . PRO A 1 80 ? 3.209 -10.064 -6.155 1.00 89.25 80 PRO A O 1
ATOM 610 N N . THR A 1 81 ? 2.872 -12.269 -6.352 1.00 89.06 81 THR A N 1
ATOM 611 C CA . THR A 1 81 ? 4.293 -12.688 -6.346 1.00 89.06 81 THR A CA 1
ATOM 612 C C . THR A 1 81 ? 5.099 -12.403 -5.069 1.00 89.06 81 THR A C 1
ATOM 614 O O . THR A 1 81 ? 6.215 -12.908 -4.951 1.00 89.06 81 THR A O 1
ATOM 617 N N . ILE A 1 82 ? 4.551 -11.670 -4.095 1.00 90.12 82 ILE A N 1
ATOM 618 C CA . ILE A 1 82 ? 5.218 -11.343 -2.830 1.00 90.12 82 ILE A CA 1
ATOM 619 C C . ILE A 1 82 ? 4.444 -12.001 -1.688 1.00 90.12 82 ILE A C 1
ATOM 621 O O . ILE A 1 82 ? 3.307 -11.642 -1.397 1.00 90.12 82 ILE A O 1
ATOM 625 N N . LYS A 1 83 ? 5.072 -12.969 -1.016 1.00 90.12 83 LYS A N 1
ATOM 626 C CA . LYS A 1 83 ? 4.509 -13.564 0.200 1.00 90.12 83 LYS A CA 1
ATOM 627 C C . LYS A 1 83 ? 4.785 -12.638 1.380 1.00 90.12 83 LYS A C 1
ATOM 629 O O . LYS A 1 83 ? 5.947 -12.356 1.664 1.00 90.12 83 LYS A O 1
ATOM 634 N N . LEU A 1 84 ? 3.723 -12.177 2.032 1.00 88.62 84 LEU A N 1
ATOM 635 C CA . LEU A 1 84 ? 3.805 -11.371 3.245 1.00 88.62 84 LEU A CA 1
ATOM 636 C C . LEU A 1 84 ? 3.942 -12.275 4.471 1.00 88.62 84 LEU A C 1
ATOM 638 O O . LEU A 1 84 ? 3.287 -13.313 4.559 1.00 88.62 84 LEU A O 1
ATOM 642 N N . SER A 1 85 ? 4.762 -11.843 5.419 1.00 86.81 85 SER A N 1
ATOM 643 C CA . SER A 1 85 ? 4.908 -12.451 6.738 1.00 86.81 85 SER A CA 1
ATOM 644 C C . SER A 1 85 ? 4.566 -11.425 7.816 1.00 86.81 85 SER A C 1
ATOM 646 O O . SER A 1 85 ? 4.857 -10.241 7.615 1.00 86.81 85 SER A O 1
ATOM 648 N N . PRO A 1 86 ? 3.988 -11.850 8.954 1.00 80.44 86 PRO A N 1
ATOM 649 C CA . PRO A 1 86 ? 3.772 -10.967 10.091 1.00 80.44 86 PRO A CA 1
ATOM 650 C C . PRO A 1 86 ? 5.079 -10.346 10.555 1.00 80.44 86 PRO A C 1
ATOM 652 O O . PRO A 1 86 ? 6.093 -11.034 10.683 1.00 80.44 86 PRO A O 1
ATOM 655 N N . LEU A 1 87 ? 5.028 -9.050 10.833 1.00 75.25 87 LEU A N 1
ATOM 656 C CA . LEU A 1 87 ? 6.029 -8.393 11.651 1.00 75.25 87 LEU A CA 1
ATOM 657 C C . LEU A 1 87 ? 5.569 -8.465 13.102 1.00 75.25 87 LEU A C 1
ATOM 659 O O . LEU A 1 87 ? 4.441 -8.093 13.427 1.00 75.25 87 LEU A O 1
ATOM 663 N N . GLU A 1 88 ? 6.443 -8.952 13.976 1.00 61.97 88 GLU A N 1
ATOM 664 C CA . GLU A 1 88 ? 6.228 -8.775 15.405 1.00 61.97 88 GLU A CA 1
ATOM 665 C C . GLU A 1 88 ? 6.318 -7.275 15.723 1.00 61.97 88 GLU A C 1
ATOM 667 O O . GLU A 1 88 ? 7.212 -6.596 15.199 1.00 61.97 88 GLU A O 1
ATOM 672 N N . PRO A 1 89 ? 5.411 -6.730 16.555 1.00 55.69 89 PRO A N 1
ATOM 673 C CA . PRO A 1 89 ? 5.529 -5.353 16.997 1.00 55.69 89 PRO A CA 1
ATOM 674 C C . PRO A 1 89 ? 6.905 -5.184 17.655 1.00 55.69 89 PRO A C 1
ATOM 676 O O . PRO A 1 89 ? 7.249 -5.981 18.533 1.00 55.69 89 PRO A O 1
ATOM 679 N N . PRO A 1 90 ? 7.723 -4.202 17.235 1.00 53.28 90 PRO A N 1
ATOM 680 C CA . PRO A 1 90 ? 9.076 -4.068 17.751 1.00 53.28 90 PRO A CA 1
ATOM 681 C C . PRO A 1 90 ? 9.022 -3.907 19.278 1.00 53.28 90 PRO A C 1
ATOM 683 O O . PRO A 1 90 ? 8.330 -3.010 19.767 1.00 53.28 90 PRO A O 1
ATOM 686 N N . PRO A 1 91 ? 9.736 -4.753 20.047 1.00 47.84 91 PRO A N 1
ATOM 687 C CA . PRO A 1 91 ? 9.560 -4.830 21.496 1.00 47.84 91 PRO A CA 1
ATOM 688 C C . PRO A 1 91 ? 9.963 -3.537 22.221 1.00 47.84 91 PRO A C 1
ATOM 690 O O . PRO A 1 91 ? 9.477 -3.283 23.317 1.00 47.84 91 PRO A O 1
ATOM 693 N N . TYR A 1 92 ? 10.795 -2.692 21.600 1.00 51.12 92 TYR A N 1
ATOM 694 C CA . TYR A 1 92 ? 11.172 -1.365 22.086 1.00 51.12 92 TYR A CA 1
ATOM 695 C C . TYR A 1 92 ? 11.533 -0.461 20.895 1.00 51.12 92 TYR A C 1
ATOM 697 O O . TYR A 1 92 ? 12.644 -0.543 20.381 1.00 51.12 92 TYR A O 1
ATOM 705 N N . MET A 1 93 ? 10.619 0.405 20.444 1.00 55.12 93 MET A N 1
ATOM 706 C CA . MET A 1 93 ? 10.981 1.510 19.542 1.00 55.12 93 MET A CA 1
ATOM 707 C C . MET A 1 93 ? 11.562 2.668 20.355 1.00 55.12 93 MET A C 1
ATOM 709 O O . MET A 1 93 ? 10.943 3.118 21.328 1.00 55.12 93 MET A O 1
ATOM 713 N N . SER A 1 94 ? 12.733 3.165 19.953 1.00 54.88 94 SER A N 1
ATOM 714 C CA . SER A 1 94 ? 13.306 4.388 20.524 1.00 54.88 94 SER A CA 1
ATOM 715 C C . SER A 1 94 ? 12.378 5.589 20.277 1.00 54.88 94 SER A C 1
ATOM 717 O O . SER A 1 94 ? 11.595 5.593 19.329 1.00 54.88 94 SER A O 1
ATOM 719 N N . GLU A 1 95 ? 12.440 6.639 21.103 1.00 54.16 95 GLU A N 1
ATOM 720 C CA . GLU A 1 95 ? 11.573 7.823 20.922 1.00 54.16 95 GLU A CA 1
ATOM 721 C C . GLU A 1 95 ? 11.763 8.519 19.563 1.00 54.16 95 GLU A C 1
ATOM 723 O O . GLU A 1 95 ? 10.834 9.112 19.019 1.00 54.16 95 GLU A O 1
ATOM 728 N N . LEU A 1 96 ? 12.958 8.403 18.985 1.00 47.72 96 LEU A N 1
ATOM 729 C CA . LEU A 1 96 ? 13.297 8.966 17.681 1.00 47.72 96 LEU A CA 1
ATOM 730 C C . LEU A 1 96 ? 12.675 8.158 16.531 1.00 47.72 96 LEU A C 1
ATOM 732 O O . LEU A 1 96 ? 12.251 8.736 15.531 1.00 47.72 96 LEU A O 1
ATOM 736 N N . GLU A 1 97 ? 12.566 6.839 16.696 1.00 48.00 97 GLU A N 1
ATOM 737 C CA . GLU A 1 97 ? 11.827 5.968 15.779 1.00 48.00 97 GLU A CA 1
ATOM 738 C C . GLU A 1 97 ? 10.322 6.166 15.937 1.00 48.00 97 GLU A C 1
ATOM 740 O O . GLU A 1 97 ? 9.647 6.334 14.927 1.00 48.00 97 GLU A O 1
ATOM 745 N N . LYS A 1 98 ? 9.804 6.290 17.168 1.00 50.69 98 LYS A N 1
ATOM 746 C CA . LYS A 1 98 ? 8.392 6.642 17.411 1.00 50.69 98 LYS A CA 1
ATOM 747 C C . LYS A 1 98 ? 7.987 7.903 16.660 1.00 50.69 98 LYS A C 1
ATOM 749 O O . LYS A 1 98 ? 7.000 7.879 15.947 1.00 50.69 98 LYS A O 1
ATOM 754 N N . LYS A 1 99 ? 8.804 8.959 16.704 1.00 50.75 99 LYS A N 1
ATOM 755 C CA . LYS A 1 99 ? 8.522 10.218 15.997 1.00 50.75 99 LYS A CA 1
ATOM 756 C C . LYS A 1 99 ? 8.493 10.080 14.466 1.00 50.75 99 LYS A C 1
ATOM 758 O O . LYS A 1 99 ? 7.836 10.869 13.795 1.00 50.75 99 LYS A O 1
ATOM 763 N N . LYS A 1 100 ? 9.201 9.094 13.899 1.00 44.12 100 LYS A N 1
ATOM 764 C CA . LYS A 1 100 ? 9.146 8.758 12.464 1.00 44.12 100 LYS A CA 1
ATOM 765 C C . LYS A 1 100 ? 7.868 7.982 12.102 1.00 44.12 100 LYS A C 1
ATOM 767 O O . LYS A 1 100 ? 7.455 8.024 10.949 1.00 44.12 100 LYS A O 1
ATOM 772 N N . TYR A 1 101 ? 7.256 7.322 13.085 1.00 47.41 101 TYR A N 1
ATOM 773 C CA . TYR A 1 101 ? 6.032 6.526 12.975 1.00 47.41 101 TYR A CA 1
ATOM 774 C C . TYR A 1 101 ? 4.844 7.134 13.748 1.00 47.41 101 TYR A C 1
ATOM 776 O O . TYR A 1 101 ? 3.856 6.450 13.960 1.00 47.41 101 TYR A O 1
ATOM 784 N N . ASP A 1 102 ? 4.895 8.406 14.160 1.00 47.88 102 ASP A N 1
ATOM 785 C CA . ASP A 1 102 ? 3.860 9.032 15.014 1.00 47.88 102 ASP A CA 1
ATOM 786 C C . ASP A 1 102 ? 2.472 9.058 14.335 1.00 47.88 102 ASP A C 1
ATOM 788 O O . ASP A 1 102 ? 1.444 9.152 15.000 1.00 47.88 102 ASP A O 1
ATOM 792 N N . ASP A 1 103 ? 2.459 8.941 13.002 1.00 48.94 103 ASP A N 1
ATOM 793 C CA . ASP A 1 103 ? 1.263 8.856 12.162 1.00 48.94 103 ASP A CA 1
ATOM 794 C C . ASP A 1 103 ? 0.977 7.422 11.652 1.00 48.94 103 ASP A C 1
ATOM 796 O O . ASP A 1 103 ? 0.012 7.220 10.920 1.00 48.94 103 ASP A O 1
ATOM 800 N N . SER A 1 104 ? 1.801 6.421 11.985 1.00 53.28 104 SER A N 1
ATOM 801 C CA . SER A 1 104 ? 1.663 5.020 11.556 1.00 53.28 104 SER A CA 1
ATOM 802 C C . SER A 1 104 ? 1.669 4.103 12.770 1.00 53.28 104 SER A C 1
ATOM 804 O O . SER A 1 104 ? 2.714 3.892 13.376 1.00 53.28 104 SER A O 1
ATOM 806 N N . ASP A 1 105 ? 0.525 3.515 13.117 1.00 57.78 105 ASP A N 1
ATOM 807 C CA . ASP A 1 105 ? 0.409 2.809 14.395 1.00 57.78 105 ASP A CA 1
ATOM 808 C C . ASP A 1 105 ? 1.373 1.628 14.498 1.00 57.78 105 ASP A C 1
ATOM 810 O O . ASP A 1 105 ? 1.941 1.391 15.563 1.00 57.78 105 ASP A O 1
ATOM 814 N N . PHE A 1 106 ? 1.521 0.851 13.417 1.00 65.25 106 PHE A N 1
ATOM 815 C CA . PHE A 1 106 ? 2.455 -0.272 13.334 1.00 65.25 106 PHE A CA 1
ATOM 816 C C . PHE A 1 106 ? 2.515 -0.856 11.914 1.00 65.25 106 PHE A C 1
ATOM 818 O O . PHE A 1 106 ? 1.499 -1.008 11.227 1.00 65.25 106 PHE A O 1
ATOM 825 N N . ALA A 1 107 ? 3.718 -1.250 11.488 1.00 68.12 107 ALA A N 1
ATOM 826 C CA . ALA A 1 107 ? 3.891 -2.150 10.353 1.00 68.12 107 ALA A CA 1
ATOM 827 C C . ALA A 1 107 ? 3.458 -3.564 10.772 1.00 68.12 107 ALA A C 1
ATOM 829 O O . ALA A 1 107 ? 3.953 -4.095 11.763 1.00 68.12 107 ALA A O 1
ATOM 830 N N . VAL A 1 108 ? 2.533 -4.170 10.029 1.00 76.19 108 VAL A N 1
ATOM 831 C CA . VAL A 1 108 ? 1.972 -5.500 10.337 1.00 76.19 108 VAL A CA 1
ATOM 832 C C . VAL A 1 108 ? 2.573 -6.615 9.518 1.00 76.19 108 VAL A C 1
ATOM 834 O O . VAL A 1 108 ? 2.570 -7.766 9.947 1.00 76.19 108 VAL A O 1
ATOM 837 N N . ALA A 1 109 ? 3.044 -6.289 8.320 1.00 84.75 109 ALA A N 1
ATOM 838 C CA . ALA A 1 109 ? 3.495 -7.280 7.371 1.00 84.75 109 ALA A CA 1
ATOM 839 C C . ALA A 1 109 ? 4.675 -6.773 6.576 1.00 84.75 109 ALA A C 1
ATOM 841 O O . ALA A 1 109 ? 4.715 -5.609 6.171 1.00 84.75 109 ALA A O 1
ATOM 842 N N . TYR A 1 110 ? 5.564 -7.697 6.248 1.00 88.81 110 TYR A N 1
ATOM 843 C CA . TYR A 1 110 ? 6.575 -7.472 5.239 1.00 88.81 110 TYR A CA 1
ATOM 844 C C . TYR A 1 110 ? 6.798 -8.730 4.412 1.00 88.81 110 TYR A C 1
ATOM 846 O O . TYR A 1 110 ? 6.757 -9.851 4.919 1.00 88.81 110 TYR A O 1
ATOM 854 N N . GLY A 1 111 ? 7.050 -8.541 3.127 1.00 88.25 111 GLY A N 1
ATOM 855 C CA . GLY A 1 111 ? 7.425 -9.600 2.209 1.00 88.25 111 GLY A CA 1
ATOM 856 C C . GLY A 1 111 ? 8.431 -9.094 1.195 1.00 88.25 111 GLY A C 1
ATOM 857 O O . GLY A 1 111 ? 8.419 -7.922 0.818 1.00 88.25 111 GLY A O 1
ATOM 858 N N . LYS A 1 112 ? 9.305 -9.986 0.735 1.00 92.44 112 LYS A N 1
ATOM 859 C CA . LYS A 1 112 ? 10.326 -9.654 -0.257 1.00 92.44 112 LYS A CA 1
ATOM 860 C C . LYS A 1 112 ? 10.575 -10.825 -1.196 1.00 92.44 112 LYS A C 1
ATOM 862 O O . LYS A 1 112 ? 10.687 -11.969 -0.753 1.00 92.44 112 LYS A O 1
ATOM 867 N N . ARG A 1 113 ? 10.673 -10.533 -2.490 1.00 90.31 113 ARG A N 1
ATOM 868 C CA . ARG A 1 113 ? 11.130 -11.470 -3.520 1.00 90.31 113 ARG A CA 1
ATOM 869 C C . ARG A 1 113 ? 12.662 -11.599 -3.515 1.00 90.31 113 ARG A C 1
ATOM 871 O O . ARG A 1 113 ? 13.354 -10.696 -3.041 1.00 90.31 113 ARG A O 1
ATOM 878 N N . PRO A 1 114 ? 13.218 -12.686 -4.087 1.00 87.50 114 PRO A N 1
ATOM 879 C CA . PRO A 1 114 ? 14.669 -12.866 -4.201 1.00 87.50 114 PRO A CA 1
ATOM 880 C C . PRO A 1 114 ? 15.399 -11.749 -4.959 1.00 87.50 114 PRO A C 1
ATOM 882 O O . PRO A 1 114 ? 16.580 -11.525 -4.724 1.00 87.50 114 PRO A O 1
ATOM 885 N N . ASP A 1 115 ? 14.710 -11.048 -5.858 1.00 84.31 115 ASP A N 1
ATOM 886 C CA . ASP A 1 115 ? 15.272 -9.984 -6.693 1.00 84.31 115 ASP A CA 1
ATOM 887 C C . ASP A 1 115 ? 15.346 -8.610 -6.019 1.00 84.31 115 ASP A C 1
ATOM 889 O O . ASP A 1 115 ? 15.883 -7.679 -6.610 1.00 84.31 115 ASP A O 1
ATOM 893 N N . GLY A 1 116 ? 14.820 -8.458 -4.802 1.00 85.06 116 GLY A N 1
ATOM 894 C CA . GLY A 1 116 ? 14.823 -7.170 -4.111 1.00 85.06 116 GLY A CA 1
ATOM 895 C C . GLY A 1 116 ? 13.452 -6.517 -3.966 1.00 85.06 116 GLY A C 1
ATOM 896 O O . GLY A 1 116 ? 13.277 -5.743 -3.022 1.00 85.06 116 GLY A O 1
ATOM 897 N N . CYS A 1 117 ? 12.489 -6.863 -4.825 1.00 87.88 117 CYS A N 1
ATOM 898 C CA . CYS A 1 117 ? 11.157 -6.260 -4.831 1.00 87.88 117 CYS A CA 1
ATOM 899 C C . CYS A 1 117 ? 10.405 -6.639 -3.548 1.00 87.88 117 CYS A C 1
ATOM 901 O O . CYS A 1 117 ? 10.224 -7.823 -3.239 1.00 87.88 117 CYS A O 1
ATOM 903 N N . GLY A 1 118 ? 10.015 -5.636 -2.766 1.00 90.19 118 GLY A N 1
ATOM 904 C CA . GLY A 1 118 ? 9.418 -5.816 -1.446 1.00 90.19 118 GLY A CA 1
ATOM 905 C C . GLY A 1 118 ? 8.080 -5.110 -1.307 1.00 90.19 118 GLY A C 1
ATOM 906 O O . GLY A 1 118 ? 7.823 -4.115 -1.982 1.00 90.19 118 GLY A O 1
ATOM 907 N N . ALA A 1 119 ? 7.251 -5.625 -0.405 1.00 91.50 119 ALA A N 1
ATOM 908 C CA . ALA A 1 119 ? 5.992 -5.022 -0.005 1.00 91.50 119 ALA A CA 1
ATOM 909 C C . ALA A 1 119 ? 5.902 -4.950 1.523 1.00 91.50 119 ALA A C 1
ATOM 911 O O . ALA A 1 119 ? 6.233 -5.917 2.214 1.00 91.50 119 ALA A O 1
ATOM 912 N N . GLY A 1 120 ? 5.457 -3.811 2.041 1.00 89.56 120 GLY A N 1
ATOM 913 C CA . GLY A 1 120 ? 5.195 -3.579 3.457 1.00 89.56 120 GLY A CA 1
ATOM 914 C C . GLY A 1 120 ? 3.763 -3.107 3.667 1.00 89.56 120 GLY A C 1
ATOM 915 O O . GLY A 1 120 ? 3.240 -2.352 2.849 1.00 89.56 120 GLY A O 1
ATOM 916 N N . VAL A 1 121 ? 3.138 -3.557 4.751 1.00 87.88 121 VAL A N 1
ATOM 917 C CA . VAL A 1 121 ? 1.772 -3.170 5.126 1.00 87.88 121 VAL A CA 1
ATOM 918 C C . VAL A 1 121 ? 1.794 -2.517 6.499 1.00 87.88 121 VAL A C 1
ATOM 920 O O . VAL A 1 121 ? 2.387 -3.070 7.428 1.00 87.88 121 VAL A O 1
ATOM 923 N N . ALA A 1 122 ? 1.111 -1.386 6.640 1.00 85.56 122 ALA A N 1
ATOM 924 C CA . ALA A 1 122 ? 0.930 -0.689 7.907 1.00 85.56 122 ALA A CA 1
ATOM 925 C C . ALA A 1 122 ? -0.532 -0.280 8.114 1.00 85.56 122 ALA A C 1
ATOM 927 O O . ALA A 1 122 ? -1.238 0.028 7.151 1.00 85.56 122 ALA A O 1
ATOM 928 N N . PHE A 1 123 ? -0.974 -0.259 9.373 1.00 80.69 123 PHE A N 1
ATOM 929 C CA . PHE A 1 123 ? -2.245 0.353 9.763 1.00 80.69 123 PHE A CA 1
ATOM 930 C C . PHE A 1 123 ? -2.016 1.716 10.402 1.00 80.69 123 PHE A C 1
ATOM 932 O O . PHE A 1 123 ? -1.009 1.954 11.069 1.00 80.69 123 PHE A O 1
ATOM 939 N N . ILE A 1 124 ? -2.971 2.607 10.166 1.00 79.12 124 ILE A N 1
ATOM 940 C CA . ILE A 1 124 ? -2.946 3.998 10.591 1.00 79.12 124 ILE A CA 1
ATOM 941 C C . ILE A 1 124 ? -4.300 4.324 11.244 1.00 79.12 124 ILE A C 1
ATOM 943 O O . ILE A 1 124 ? -5.338 4.337 10.575 1.00 79.12 124 ILE A O 1
ATOM 947 N N . SER A 1 125 ? -4.298 4.594 12.549 1.00 69.00 125 SER A N 1
ATOM 948 C CA . SER A 1 125 ? -5.484 4.899 13.369 1.00 69.00 125 SER A CA 1
ATOM 949 C C . SER A 1 125 ? -5.800 6.382 13.408 1.00 69.00 125 SER A C 1
ATOM 951 O O . SER A 1 125 ? -6.907 6.772 13.776 1.00 69.00 125 SER A O 1
ATOM 953 N N . ASN A 1 126 ? -4.852 7.227 13.010 1.00 73.38 126 ASN A N 1
ATOM 954 C CA . ASN A 1 126 ? -5.061 8.662 12.915 1.00 73.38 126 ASN A CA 1
ATOM 955 C C . ASN A 1 126 ? -4.549 9.202 11.574 1.00 73.38 126 ASN A C 1
ATOM 957 O O . ASN A 1 126 ? -3.567 9.947 11.538 1.00 73.38 126 ASN A O 1
ATOM 961 N N . PRO A 1 127 ? -5.193 8.823 10.454 1.00 76.19 127 PRO A N 1
ATOM 962 C CA . PRO A 1 127 ? -4.772 9.277 9.143 1.00 76.19 127 PRO A CA 1
ATOM 963 C C . PRO A 1 127 ? -4.958 10.790 9.037 1.00 76.19 127 PRO A C 1
ATOM 965 O O . PRO A 1 127 ? -5.978 11.354 9.451 1.00 76.19 127 PRO A O 1
ATOM 968 N N . LYS A 1 128 ? -3.958 11.452 8.465 1.00 75.62 128 LYS A N 1
ATOM 969 C CA . LYS A 1 128 ? -4.065 12.848 8.048 1.00 75.62 128 LYS A CA 1
ATOM 970 C C . LYS A 1 128 ? -4.550 12.879 6.606 1.00 75.62 128 LYS A C 1
ATOM 972 O O . LYS A 1 128 ? -4.352 11.931 5.854 1.00 75.62 128 LYS A O 1
ATOM 977 N N . GLN A 1 129 ? -5.183 13.975 6.210 1.00 73.38 129 GLN A N 1
ATOM 978 C CA . GLN A 1 129 ? -5.430 14.205 4.795 1.00 73.38 129 GLN A CA 1
ATOM 979 C C . GLN A 1 129 ? -4.074 14.453 4.130 1.00 73.38 129 GLN A C 1
ATOM 981 O O . GLN A 1 129 ? -3.376 15.404 4.486 1.00 73.38 129 GLN A O 1
ATOM 986 N N . TRP A 1 130 ? -3.678 13.570 3.215 1.00 69.44 130 TRP A N 1
ATOM 987 C CA . TRP A 1 130 ? -2.479 13.763 2.410 1.00 69.44 130 TRP A CA 1
ATOM 988 C C . TRP A 1 130 ? -2.867 14.222 1.013 1.00 69.44 130 TRP A C 1
ATOM 990 O O . TRP A 1 130 ? -3.708 13.607 0.355 1.00 69.44 130 TRP A O 1
ATOM 1000 N N . GLU A 1 131 ? -2.207 15.283 0.565 1.00 66.75 131 GLU A N 1
ATOM 1001 C CA . GLU A 1 131 ? -2.255 15.763 -0.808 1.00 66.75 131 GLU A CA 1
ATOM 1002 C C . GLU A 1 131 ? -0.891 15.489 -1.441 1.00 66.75 131 GLU A C 1
ATOM 1004 O O . GLU A 1 131 ? 0.127 16.049 -1.030 1.00 66.75 131 GLU A O 1
ATOM 1009 N N . TYR A 1 132 ? -0.852 14.602 -2.435 1.00 64.12 132 TYR A N 1
ATOM 1010 C CA . TYR A 1 132 ? 0.384 14.310 -3.162 1.00 64.12 132 TYR A CA 1
ATOM 1011 C C . TYR A 1 132 ? 0.392 15.031 -4.502 1.00 64.12 132 TYR A C 1
ATOM 1013 O O . TYR A 1 132 ? -0.516 14.841 -5.306 1.00 64.12 132 TYR A O 1
ATOM 1021 N N . SER A 1 133 ? 1.444 15.811 -4.764 1.00 53.91 133 SER A N 1
ATOM 1022 C CA . SER A 1 133 ? 1.685 16.422 -6.073 1.00 53.91 133 SER A CA 1
ATOM 1023 C C . SER A 1 133 ? 2.530 15.492 -6.940 1.00 53.91 133 SER A C 1
ATOM 1025 O O . SER A 1 133 ? 3.741 15.355 -6.747 1.00 53.91 133 SER A O 1
ATOM 1027 N N . LEU A 1 134 ? 1.901 14.852 -7.926 1.00 57.78 134 LEU A N 1
ATOM 1028 C CA . LEU A 1 134 ? 2.627 14.104 -8.951 1.00 57.78 134 LEU A CA 1
ATOM 1029 C C . LEU A 1 134 ? 3.216 15.086 -9.964 1.00 57.78 134 LEU A C 1
ATOM 1031 O O . LEU A 1 134 ? 2.478 15.638 -10.781 1.00 57.78 134 LEU A O 1
ATOM 1035 N N . ARG A 1 135 ? 4.539 15.311 -9.897 1.0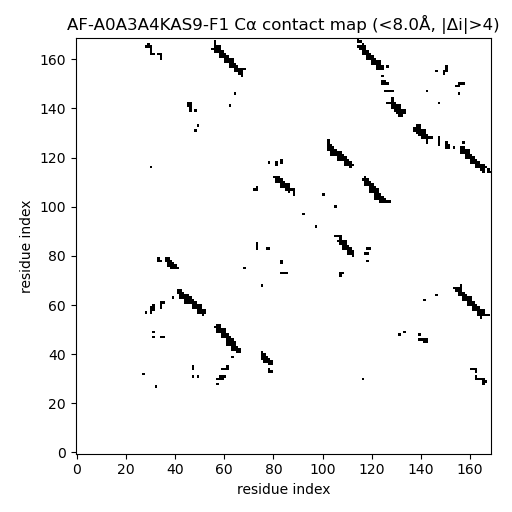0 55.34 135 ARG A N 1
ATOM 1036 C CA . ARG A 1 135 ? 5.343 16.056 -10.895 1.00 55.34 135 ARG A CA 1
ATOM 1037 C C . ARG A 1 135 ? 4.618 17.287 -11.473 1.00 55.34 135 ARG A C 1
ATOM 1039 O O . ARG A 1 135 ? 4.634 17.521 -12.677 1.00 55.34 135 ARG A O 1
ATOM 1046 N N . GLY A 1 136 ? 3.981 18.064 -10.595 1.00 45.94 136 GLY A N 1
ATOM 1047 C CA . GLY A 1 136 ? 3.383 19.355 -10.917 1.00 45.94 136 GLY A CA 1
ATOM 1048 C C . GLY A 1 136 ? 2.017 19.352 -11.605 1.00 45.94 136 GLY A C 1
ATOM 1049 O O . GLY A 1 136 ? 1.636 20.428 -12.061 1.00 45.94 136 GLY A O 1
ATOM 1050 N N . GLN A 1 137 ? 1.276 18.236 -11.709 1.00 49.56 137 GLN A N 1
ATOM 1051 C CA . GLN A 1 137 ? -0.004 18.277 -12.444 1.00 49.56 137 GLN A CA 1
ATOM 1052 C C . GLN A 1 137 ? -1.270 17.756 -11.764 1.00 49.56 137 GLN A C 1
ATOM 1054 O O . GLN A 1 137 ? -2.328 18.230 -12.157 1.00 49.56 137 GLN A O 1
ATOM 1059 N N . HIS A 1 138 ? -1.247 16.935 -10.712 1.00 48.56 138 HIS A N 1
ATOM 1060 C CA . HIS A 1 138 ? -2.490 16.605 -9.993 1.00 48.56 138 HIS A CA 1
ATOM 1061 C C . HIS A 1 138 ? -2.230 16.359 -8.506 1.00 48.56 138 HIS A C 1
ATOM 1063 O O . HIS A 1 138 ? -1.330 15.591 -8.166 1.00 48.56 138 HIS A O 1
ATOM 1069 N N . MET A 1 139 ? -3.017 17.017 -7.645 1.00 55.62 139 MET A N 1
ATOM 1070 C CA . MET A 1 139 ? -3.115 16.668 -6.228 1.00 55.62 139 MET A CA 1
ATOM 1071 C C . MET A 1 139 ? -4.049 15.468 -6.108 1.00 55.62 139 MET A C 1
ATOM 1073 O O . MET A 1 139 ? -5.208 15.554 -6.514 1.00 55.62 139 MET A O 1
ATOM 1077 N N . ILE A 1 140 ? -3.538 14.343 -5.611 1.00 63.19 140 ILE A N 1
ATOM 1078 C CA . ILE A 1 140 ? -4.376 13.187 -5.281 1.00 63.19 140 ILE A CA 1
ATOM 1079 C C . ILE A 1 140 ? -4.706 13.278 -3.799 1.00 63.19 140 ILE A C 1
ATOM 1081 O O . ILE A 1 140 ? -3.814 13.156 -2.958 1.00 63.19 140 ILE A O 1
ATOM 1085 N N . GLU A 1 141 ? -5.984 13.496 -3.502 1.00 74.06 141 GLU A N 1
ATOM 1086 C CA . GLU A 1 141 ? -6.523 13.321 -2.160 1.00 74.06 141 GLU A CA 1
ATOM 1087 C C . GLU A 1 141 ? -6.601 11.822 -1.859 1.00 74.06 141 GLU A C 1
ATOM 1089 O O . GLU A 1 141 ? -7.241 11.053 -2.578 1.00 74.06 141 GLU A O 1
ATOM 1094 N N . VAL A 1 142 ? -5.901 11.396 -0.813 1.00 82.44 142 VAL A N 1
ATOM 1095 C CA . VAL A 1 142 ? -5.754 9.971 -0.481 1.00 82.44 142 VAL A CA 1
ATOM 1096 C C . VAL A 1 142 ? -6.911 9.439 0.358 1.00 82.44 142 VAL A C 1
ATOM 1098 O O . VAL A 1 142 ? -7.250 8.255 0.284 1.00 82.44 142 VAL A O 1
ATOM 1101 N N . ILE A 1 143 ? -7.494 10.305 1.181 1.00 84.88 143 ILE A N 1
ATOM 1102 C CA . ILE A 1 143 ? -8.544 9.975 2.137 1.00 84.88 143 ILE A CA 1
ATOM 1103 C C . ILE A 1 143 ? -9.435 11.203 2.334 1.00 84.88 143 ILE A C 1
ATOM 1105 O O . ILE A 1 143 ? -8.923 12.307 2.511 1.00 84.88 143 ILE A O 1
ATOM 1109 N N . SER A 1 144 ? -10.754 11.012 2.308 1.00 87.31 144 SER A N 1
ATOM 1110 C CA . SER A 1 144 ? -11.709 12.107 2.501 1.00 87.31 144 SER A CA 1
ATOM 1111 C C . SER A 1 144 ? -11.889 12.467 3.985 1.00 87.31 144 SER A C 1
ATOM 1113 O O . SER A 1 144 ? -11.649 11.630 4.864 1.00 87.31 144 SER A O 1
ATOM 1115 N N . PRO A 1 145 ? -12.400 13.668 4.315 1.00 87.44 145 PRO A N 1
ATOM 1116 C CA . PRO A 1 145 ? -12.699 14.045 5.699 1.00 87.44 145 PRO A CA 1
ATOM 1117 C C . PRO A 1 145 ? -13.656 13.077 6.415 1.00 87.44 145 PRO A C 1
ATOM 1119 O O . PRO A 1 145 ? -13.479 12.774 7.594 1.00 87.44 145 PRO A O 1
ATOM 1122 N N . GLU A 1 146 ? -14.647 12.542 5.699 1.00 86.31 146 GLU A N 1
ATOM 1123 C CA . GLU A 1 146 ? -15.604 11.562 6.233 1.00 86.31 146 GLU A CA 1
ATOM 1124 C C . GLU A 1 146 ? -14.923 10.237 6.598 1.00 86.31 146 GLU A C 1
ATOM 1126 O O . GLU A 1 146 ? -15.232 9.621 7.622 1.00 86.31 146 GLU A O 1
ATOM 1131 N N . GLN A 1 147 ? -13.965 9.812 5.775 1.00 87.44 147 GLN A N 1
ATOM 1132 C CA . GLN A 1 147 ? -13.167 8.613 5.999 1.00 87.44 147 GLN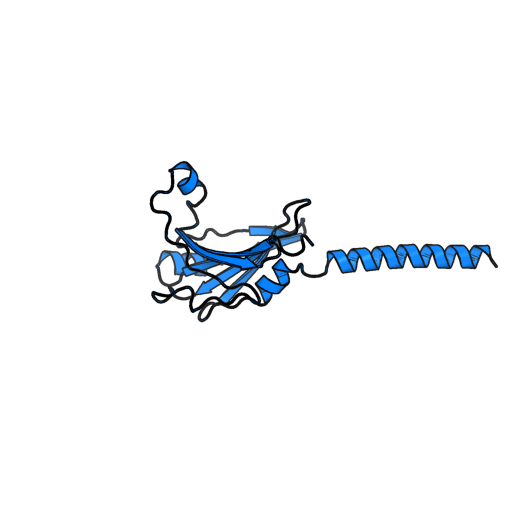 A CA 1
ATOM 1133 C C . GLN A 1 147 ? -12.224 8.786 7.195 1.00 87.44 147 GLN A C 1
ATOM 1135 O O . GLN A 1 147 ? -12.139 7.882 8.027 1.00 87.44 147 GLN A O 1
ATOM 1140 N N . ILE A 1 148 ? -11.595 9.958 7.341 1.00 86.62 148 ILE A N 1
ATOM 1141 C CA . ILE A 1 148 ? -10.784 10.303 8.521 1.00 86.62 148 ILE A CA 1
ATOM 1142 C C . ILE A 1 148 ? -11.625 10.185 9.797 1.00 86.62 148 ILE A C 1
ATOM 1144 O O . ILE A 1 148 ? -11.206 9.553 10.766 1.00 86.62 148 ILE A O 1
ATOM 1148 N N . GLU A 1 149 ? -12.834 10.746 9.797 1.00 86.69 149 GLU A N 1
ATOM 1149 C CA . GLU A 1 149 ? -13.725 10.700 10.959 1.00 86.69 149 GLU A CA 1
ATOM 1150 C C . GLU A 1 149 ? -14.248 9.281 11.246 1.00 86.69 149 GLU A C 1
ATOM 1152 O O . GLU A 1 149 ? -14.475 8.910 12.399 1.00 86.69 149 GLU A O 1
ATOM 1157 N N . SER A 1 150 ? -14.419 8.442 10.221 1.00 85.31 150 SER A N 1
ATOM 1158 C CA . SER A 1 150 ? -14.723 7.015 10.409 1.00 85.31 150 SER A CA 1
ATOM 1159 C C . SER A 1 150 ? -13.592 6.284 11.139 1.00 85.31 150 SER A C 1
ATOM 1161 O O . SER A 1 150 ? -13.847 5.511 12.066 1.00 85.31 150 SER A O 1
ATOM 1163 N N . VAL A 1 151 ? -12.341 6.564 10.762 1.00 84.44 151 VAL A N 1
ATOM 1164 C CA . VAL A 1 151 ? -11.163 5.943 11.381 1.00 84.44 151 VAL A CA 1
ATOM 1165 C C . VAL A 1 151 ? -10.966 6.430 12.817 1.00 84.44 151 VAL A C 1
ATOM 1167 O O . VAL A 1 151 ? -10.824 5.611 13.722 1.00 84.44 151 VAL A O 1
ATOM 1170 N N . ARG A 1 152 ? -11.091 7.739 13.070 1.00 84.00 152 ARG A N 1
ATOM 1171 C CA . ARG A 1 152 ? -10.982 8.318 14.425 1.00 84.00 152 ARG A CA 1
ATOM 1172 C C . ARG A 1 152 ? -12.031 7.800 15.403 1.00 84.00 152 ARG A C 1
ATOM 1174 O O . ARG A 1 152 ? -11.752 7.668 16.591 1.00 84.00 152 ARG A O 1
ATOM 1181 N N . ARG A 1 153 ? -13.233 7.483 14.915 1.00 85.19 153 ARG A N 1
ATOM 1182 C CA . ARG A 1 153 ? -14.300 6.862 15.719 1.00 85.19 153 ARG A CA 1
ATOM 1183 C C . ARG A 1 153 ? -14.127 5.349 15.894 1.00 85.19 153 ARG A C 1
ATOM 1185 O O . ARG A 1 153 ? -14.984 4.718 16.506 1.00 85.19 153 ARG A O 1
ATOM 1192 N N . GLY A 1 154 ? -13.062 4.758 15.346 1.00 75.94 154 GLY A N 1
ATOM 1193 C CA . GLY A 1 154 ? -12.794 3.319 15.401 1.00 75.94 154 GLY A CA 1
ATOM 1194 C C . GLY A 1 154 ? -13.744 2.471 14.548 1.00 75.94 154 GLY A C 1
ATOM 1195 O O . GLY A 1 154 ? -13.762 1.250 14.683 1.00 75.94 154 GLY A O 1
ATOM 1196 N N . ALA A 1 155 ? -14.545 3.091 13.676 1.00 82.69 155 ALA A N 1
ATOM 1197 C CA . ALA A 1 155 ? -15.466 2.385 12.785 1.00 82.69 155 ALA A CA 1
ATOM 1198 C C . ALA A 1 155 ? -14.751 1.805 11.553 1.00 82.69 155 ALA A C 1
ATOM 1200 O O . ALA A 1 155 ? -15.262 0.903 10.885 1.00 82.69 155 ALA A O 1
ATOM 1201 N N . SER A 1 156 ? -13.570 2.323 11.228 1.00 85.06 156 SER A N 1
ATOM 1202 C CA . SER A 1 156 ? -12.736 1.863 10.121 1.00 85.06 156 SER A CA 1
ATOM 1203 C C . SER A 1 156 ? -11.262 1.933 10.501 1.00 85.06 156 SER A C 1
ATOM 1205 O O . SER A 1 156 ? -10.894 2.606 11.457 1.00 85.06 156 SER A O 1
ATOM 1207 N N . VAL A 1 157 ? -10.414 1.262 9.735 1.00 84.44 157 VAL A N 1
ATOM 1208 C CA . VAL A 1 157 ? -8.964 1.449 9.776 1.00 84.44 157 VAL A CA 1
ATOM 1209 C C . VAL A 1 157 ? -8.480 1.917 8.416 1.00 84.44 157 VAL A C 1
ATOM 1211 O O . VAL A 1 157 ? -9.029 1.529 7.379 1.00 84.44 157 VAL A O 1
ATOM 1214 N N . PHE A 1 158 ? -7.446 2.747 8.429 1.00 87.81 158 PHE A N 1
ATOM 1215 C CA . PHE A 1 158 ? -6.728 3.124 7.228 1.00 87.81 158 PHE A CA 1
ATOM 1216 C C . PHE A 1 158 ? -5.475 2.259 7.106 1.00 87.81 158 PHE A C 1
ATOM 1218 O O . PHE A 1 158 ? -4.799 1.993 8.099 1.00 87.81 158 PHE A O 1
ATOM 1225 N N . MET A 1 159 ? -5.197 1.768 5.904 1.00 87.88 159 MET A N 1
ATOM 1226 C CA . MET A 1 159 ? -4.099 0.848 5.644 1.00 87.88 159 MET A CA 1
ATOM 1227 C C . MET A 1 159 ? -3.254 1.350 4.482 1.00 87.88 159 MET A C 1
ATOM 1229 O O . MET A 1 159 ? -3.771 1.674 3.410 1.00 87.88 159 MET A O 1
ATOM 1233 N N . GLU A 1 160 ? -1.947 1.348 4.694 1.00 89.56 160 GLU A N 1
ATOM 1234 C CA . GLU A 1 160 ? -0.945 1.652 3.688 1.00 89.56 160 GLU A CA 1
ATOM 1235 C C . GLU A 1 160 ? -0.264 0.360 3.228 1.00 89.56 160 GLU A C 1
ATOM 1237 O O . GLU A 1 160 ? 0.207 -0.433 4.045 1.00 89.56 160 GLU A O 1
ATOM 1242 N N . LEU A 1 161 ? -0.208 0.149 1.913 1.00 91.06 161 LEU A N 1
ATOM 1243 C CA . LEU A 1 161 ? 0.571 -0.901 1.266 1.00 91.06 161 LEU A CA 1
ATOM 1244 C C . LEU A 1 161 ? 1.648 -0.246 0.399 1.00 91.06 161 LEU A C 1
ATOM 1246 O O . LEU A 1 161 ? 1.354 0.234 -0.696 1.00 91.06 161 LEU A O 1
ATOM 1250 N N . ALA A 1 162 ? 2.890 -0.264 0.867 1.00 90.56 162 ALA A N 1
ATOM 1251 C CA . ALA A 1 162 ? 4.038 0.258 0.136 1.00 90.56 162 ALA A CA 1
ATOM 1252 C C . ALA A 1 162 ? 4.747 -0.870 -0.619 1.00 90.56 162 ALA A C 1
ATOM 1254 O O . ALA A 1 162 ? 5.067 -1.907 -0.037 1.00 90.56 162 ALA A O 1
ATOM 1255 N N . ILE A 1 163 ? 5.022 -0.668 -1.906 1.00 90.75 163 ILE A N 1
ATOM 1256 C CA . ILE A 1 163 ? 5.738 -1.603 -2.779 1.00 90.75 163 ILE A CA 1
ATOM 1257 C C . ILE A 1 163 ? 6.936 -0.885 -3.387 1.00 90.75 163 ILE A C 1
ATOM 1259 O O . ILE A 1 163 ? 6.823 0.236 -3.881 1.00 90.75 163 ILE A O 1
ATOM 1263 N N . GLY A 1 164 ? 8.102 -1.522 -3.341 1.00 88.38 164 GLY A N 1
ATOM 1264 C CA . GLY A 1 164 ? 9.356 -0.848 -3.643 1.00 88.38 164 GLY A CA 1
ATOM 1265 C C . GLY A 1 164 ? 10.479 -1.755 -4.096 1.00 88.38 164 GLY A C 1
ATOM 1266 O O . GLY A 1 164 ? 10.430 -2.970 -3.898 1.00 88.38 164 GLY A O 1
ATOM 1267 N N . ASN A 1 165 ? 11.529 -1.134 -4.644 1.00 82.50 165 ASN A N 1
ATOM 1268 C CA . ASN A 1 165 ? 12.731 -1.819 -5.128 1.00 82.50 165 ASN A CA 1
ATOM 1269 C C . ASN A 1 165 ? 12.450 -2.883 -6.204 1.00 82.50 165 ASN A C 1
ATOM 1271 O O . ASN A 1 165 ? 13.123 -3.910 -6.258 1.00 82.50 165 ASN A O 1
ATOM 1275 N N . CYS A 1 166 ? 11.448 -2.649 -7.050 1.00 82.38 166 CYS A N 1
ATOM 1276 C CA . CYS A 1 166 ? 11.084 -3.553 -8.138 1.00 82.38 166 CYS A CA 1
ATOM 1277 C C . CYS A 1 166 ? 11.723 -3.058 -9.442 1.00 82.38 166 CYS A C 1
ATOM 1279 O O . CYS A 1 166 ? 11.562 -1.890 -9.795 1.00 82.38 166 CYS A O 1
ATOM 1281 N N . GLY A 1 167 ? 12.462 -3.928 -10.138 1.00 69.94 167 GLY A N 1
ATOM 1282 C CA . GLY A 1 167 ? 13.153 -3.580 -11.386 1.00 69.94 167 GLY A CA 1
ATOM 1283 C C . GLY A 1 167 ? 14.597 -3.071 -11.249 1.00 69.94 167 GLY A C 1
ATOM 1284 O O . GLY A 1 167 ? 15.069 -2.392 -12.150 1.00 69.94 167 GLY A O 1
ATOM 1285 N N . TRP A 1 168 ? 15.314 -3.400 -10.165 1.00 62.59 168 TRP A N 1
ATOM 1286 C CA . TRP A 1 168 ? 16.775 -3.189 -10.053 1.00 62.59 168 TRP A CA 1
ATOM 1287 C C . TRP A 1 168 ? 17.622 -4.180 -10.899 1.00 62.59 168 TRP A C 1
ATOM 1289 O O . TRP A 1 168 ? 18.843 -4.202 -10.746 1.00 62.59 168 TRP A O 1
ATOM 1299 N N . GLN A 1 169 ? 17.002 -5.021 -11.743 1.00 48.38 169 GLN A N 1
ATOM 1300 C CA . GLN A 1 169 ? 17.685 -6.026 -12.577 1.00 48.38 169 GLN A CA 1
ATOM 1301 C C . GLN A 1 169 ? 17.963 -5.533 -13.996 1.00 48.38 169 GLN A C 1
ATOM 1303 O O . GLN A 1 169 ? 17.039 -4.948 -14.603 1.00 48.38 169 GLN A O 1
#

Solvent-accessible surface area (backbone atoms only — not comparable to full-atom values): 9362 Å² total; per-residue (Å²): 113,69,69,60,53,51,52,50,50,53,52,48,52,51,53,50,49,52,53,50,53,49,51,60,73,65,50,76,46,63,14,41,52,39,41,73,66,36,47,45,72,80,43,46,76,58,38,75,44,78,44,79,60,76,93,47,58,46,25,12,36,24,30,32,42,25,58,64,67,59,100,63,61,61,85,35,54,46,48,73,93,36,66,71,39,78,44,76,74,71,94,75,71,51,74,72,54,42,66,78,34,73,61,40,76,44,60,48,30,42,21,61,39,98,82,53,32,30,40,38,32,31,40,21,60,61,61,70,78,46,72,45,69,55,93,84,75,48,72,47,69,49,54,54,75,70,55,41,54,34,19,67,71,64,64,23,33,33,35,43,37,42,24,31,47,28,77,84,120

Foldseek 3Di:
DVVVVVVVVVVVVVVCVVVVVVVVVPPQFPQRVQLVVKFFPQKDWQDKDWAPPDPFRIKIKIKIKGADDDPCRQVRIDGPPWDKDFDDFPPDDDVVSCVVCVQWPGWTIKTADPQGKIKTKTKGLQDDFDFDDDVPDGTRGRADPVRNVCSVVNRMIMMMMMIDPGPPD